Protein AF-A0A2X1X5U3-F1 (afdb_monomer_lite)

Organism: NCBI:txid54005

InterPro domains:
  IPR013783 Immunoglobulin-like fold [G3DSA:2.60.40.10] (31-92)
  IPR033764 SD-repeat containing protein, B domain [PF17210] (34-92)

Radius of gyration: 20.56 Å; chains: 1; bounding box: 40×26×59 Å

pLDDT: mean 87.26, std 13.29, range [46.22,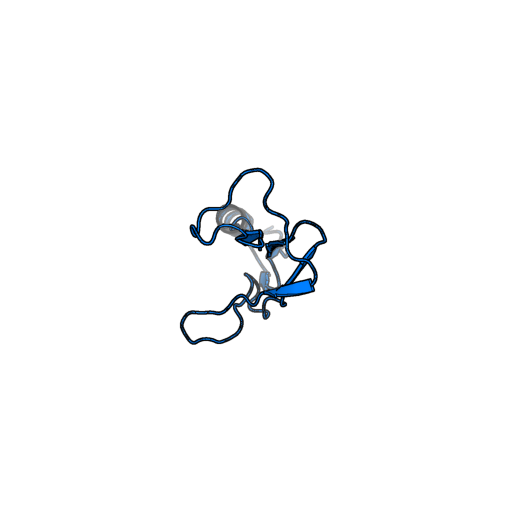 98.62]

Foldseek 3Di:
DFPWDWDDQQPDIDTRDGPVRVVVVVVPRDDFDKDKDFAFDPPVPPPDDDDPTATDWFDKDFPADPVRHADAGPNRHGDDIWTAHRRRITMD

Structure (mmCIF, N/CA/C/O backbone):
data_AF-A0A2X1X5U3-F1
#
_entry.id   AF-A0A2X1X5U3-F1
#
loop_
_atom_site.group_PDB
_atom_site.id
_atom_site.type_symbol
_atom_site.label_atom_id
_atom_site.label_alt_id
_atom_site.label_comp_id
_atom_site.label_asym_id
_atom_site.label_entity_id
_atom_site.label_seq_id
_atom_site.pdbx_PDB_ins_code
_atom_site.Cartn_x
_atom_site.Cartn_y
_atom_site.Cartn_z
_atom_site.occupancy
_atom_site.B_iso_or_equiv
_atom_site.auth_seq_id
_atom_site.auth_comp_id
_atom_site.auth_asym_id
_atom_site.auth_atom_id
_atom_site.pdbx_PDB_model_num
ATOM 1 N N . MET A 1 1 ? 17.181 8.223 -43.807 1.00 46.22 1 MET A N 1
ATOM 2 C CA . MET A 1 1 ? 17.964 8.117 -42.558 1.00 46.22 1 MET A CA 1
ATOM 3 C C . MET A 1 1 ? 17.044 7.569 -41.487 1.00 46.22 1 MET A C 1
ATOM 5 O O . MET A 1 1 ? 15.929 8.064 -41.374 1.00 46.22 1 MET A O 1
ATOM 9 N N . ILE A 1 2 ? 17.441 6.508 -40.787 1.00 50.00 2 ILE A N 1
ATOM 10 C CA . ILE A 1 2 ? 16.644 5.960 -39.686 1.00 50.00 2 ILE A CA 1
ATOM 11 C C . ILE A 1 2 ? 17.123 6.684 -38.430 1.00 50.00 2 ILE A C 1
ATOM 13 O O . ILE A 1 2 ? 18.253 6.467 -38.005 1.00 50.00 2 ILE A O 1
ATOM 17 N N . ASN A 1 3 ? 16.310 7.586 -37.880 1.00 51.81 3 ASN A N 1
ATOM 18 C CA . ASN A 1 3 ? 16.641 8.241 -36.617 1.00 51.81 3 ASN A CA 1
ATOM 19 C C . ASN A 1 3 ? 16.503 7.207 -35.495 1.00 51.81 3 ASN A C 1
ATOM 21 O O . ASN A 1 3 ? 15.396 6.892 -35.054 1.00 51.81 3 ASN A O 1
ATOM 25 N N . THR A 1 4 ? 17.629 6.646 -35.063 1.00 53.88 4 THR A N 1
ATOM 26 C CA . THR A 1 4 ? 17.701 5.822 -33.859 1.00 53.88 4 THR A CA 1
ATOM 27 C C . THR A 1 4 ? 17.534 6.725 -32.646 1.00 53.88 4 THR A C 1
ATOM 29 O O . THR A 1 4 ? 18.405 7.535 -32.343 1.00 53.88 4 THR A O 1
ATOM 32 N N . GLU A 1 5 ? 16.407 6.585 -31.955 1.00 67.88 5 GLU A N 1
ATOM 33 C CA . GLU A 1 5 ? 16.154 7.258 -30.679 1.00 67.88 5 GLU A CA 1
ATOM 34 C C . GLU A 1 5 ? 16.062 6.220 -29.559 1.00 67.88 5 GLU A C 1
ATOM 36 O O . GLU A 1 5 ? 15.828 5.029 -29.796 1.00 67.88 5 GLU A O 1
ATOM 41 N N . LYS A 1 6 ? 16.248 6.693 -28.329 1.00 73.19 6 LYS A N 1
ATOM 42 C CA . LYS A 1 6 ? 16.099 5.915 -27.102 1.00 73.19 6 LYS A CA 1
ATOM 43 C C . LYS A 1 6 ? 14.674 6.063 -26.570 1.00 73.19 6 LYS A C 1
ATOM 45 O O . LYS A 1 6 ? 14.151 7.172 -26.521 1.00 73.19 6 LYS A O 1
ATOM 50 N N . ILE A 1 7 ? 14.081 4.966 -26.103 1.00 76.38 7 ILE A N 1
ATOM 51 C CA . ILE A 1 7 ? 12.854 4.988 -25.294 1.00 76.38 7 ILE A CA 1
ATOM 52 C C . ILE A 1 7 ? 13.143 4.351 -23.938 1.00 76.38 7 ILE A C 1
ATOM 54 O O . ILE A 1 7 ? 13.830 3.332 -23.852 1.00 76.38 7 ILE A O 1
ATOM 58 N N . GLN A 1 8 ? 12.598 4.942 -22.876 1.00 75.00 8 GLN A N 1
ATOM 59 C CA . GLN A 1 8 ? 12.621 4.375 -21.534 1.00 75.00 8 GLN A CA 1
ATOM 60 C C . GLN A 1 8 ? 11.203 3.972 -21.120 1.00 75.00 8 GLN A C 1
ATOM 62 O O . GLN A 1 8 ? 10.275 4.769 -21.232 1.00 75.00 8 GLN A O 1
ATOM 67 N N . ILE A 1 9 ? 11.039 2.730 -20.659 1.00 75.00 9 ILE A N 1
ATOM 68 C CA . ILE A 1 9 ? 9.788 2.220 -20.085 1.00 75.00 9 ILE A CA 1
ATOM 69 C C . ILE A 1 9 ? 10.129 1.603 -18.743 1.00 75.00 9 ILE A C 1
ATOM 71 O O . ILE A 1 9 ? 10.841 0.596 -18.678 1.00 75.00 9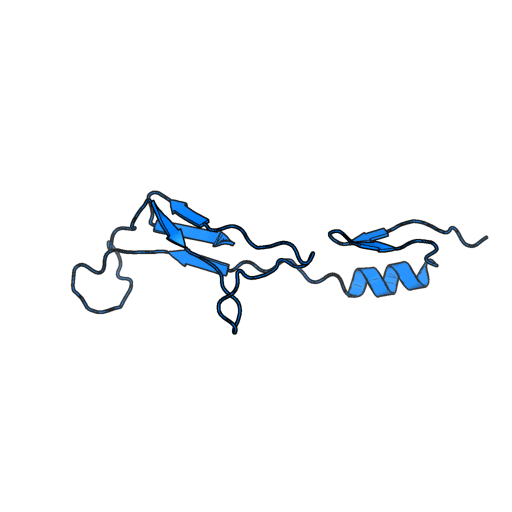 ILE A O 1
ATOM 75 N N . GLY A 1 10 ? 9.636 2.227 -17.677 1.00 73.94 10 GLY A N 1
ATOM 76 C CA . GLY A 1 10 ? 10.059 1.857 -16.340 1.00 73.94 10 GLY A CA 1
ATOM 77 C C . GLY A 1 10 ? 11.575 2.025 -16.168 1.00 73.94 10 GLY A C 1
ATOM 78 O O . GLY A 1 10 ? 12.154 3.015 -16.623 1.00 73.94 10 GLY A O 1
ATOM 79 N N . ASN A 1 11 ? 12.232 1.016 -15.593 1.00 72.56 11 ASN A N 1
ATOM 80 C CA . ASN A 1 11 ? 13.694 0.961 -15.452 1.00 72.56 11 ASN A CA 1
ATOM 81 C C . ASN A 1 11 ? 14.415 0.393 -16.692 1.00 72.56 11 ASN A C 1
ATOM 83 O O . ASN A 1 11 ? 15.641 0.285 -16.700 1.00 72.56 11 ASN A O 1
ATOM 87 N N . LYS A 1 12 ? 13.689 0.025 -17.759 1.00 75.06 12 LYS A N 1
ATOM 88 C CA . LYS A 1 12 ? 14.285 -0.534 -18.982 1.00 75.06 12 LYS A CA 1
ATOM 89 C C . LYS A 1 12 ? 14.515 0.546 -20.032 1.00 75.06 12 LYS A C 1
ATOM 91 O O . LYS A 1 12 ? 13.619 1.320 -20.365 1.00 75.06 12 LYS A O 1
ATOM 96 N N . THR A 1 13 ? 15.722 0.551 -20.590 1.00 82.06 13 THR A N 1
ATOM 97 C CA . THR A 1 13 ? 16.110 1.392 -21.726 1.00 82.06 13 THR A CA 1
ATOM 98 C C . THR A 1 13 ? 16.156 0.554 -23.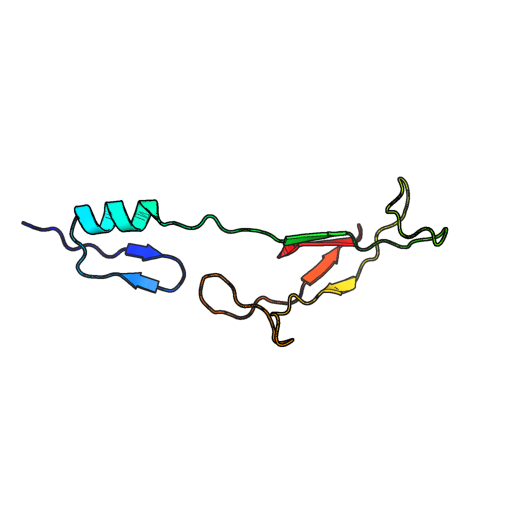000 1.00 82.06 13 THR A C 1
ATOM 100 O O . THR A 1 13 ? 16.823 -0.477 -23.037 1.00 82.06 13 THR A O 1
ATOM 103 N N . TYR A 1 14 ? 15.495 1.031 -24.051 1.00 80.56 14 TYR A N 1
ATOM 104 C CA . TYR A 1 14 ? 15.513 0.440 -25.384 1.00 80.56 14 TYR A CA 1
ATOM 105 C C . TYR A 1 14 ? 16.232 1.391 -26.341 1.00 80.56 14 TYR A C 1
ATOM 107 O O . TYR A 1 14 ? 15.833 2.547 -26.496 1.00 80.56 14 TYR A O 1
ATOM 115 N N . ASN A 1 15 ? 17.305 0.901 -26.962 1.00 83.38 15 ASN A N 1
ATOM 116 C CA . ASN A 1 15 ? 18.162 1.670 -27.863 1.00 83.38 15 ASN A CA 1
ATOM 117 C C . ASN A 1 15 ? 17.990 1.203 -29.312 1.00 83.38 15 ASN A C 1
ATOM 119 O O . ASN A 1 15 ? 17.525 0.093 -29.560 1.00 83.38 15 ASN A O 1
ATOM 123 N N . ASN A 1 16 ? 18.435 2.036 -30.256 1.00 81.12 16 ASN A N 1
ATOM 124 C CA . ASN A 1 16 ? 18.496 1.726 -31.688 1.00 81.12 16 ASN A CA 1
ATOM 125 C C . ASN A 1 16 ? 17.150 1.307 -32.312 1.00 81.12 16 ASN A C 1
ATOM 127 O O . ASN A 1 16 ? 17.113 0.483 -33.221 1.00 81.12 16 ASN A O 1
ATOM 131 N N . LEU A 1 17 ? 16.041 1.879 -31.834 1.00 78.62 17 LEU A N 1
ATOM 132 C CA . LEU A 1 17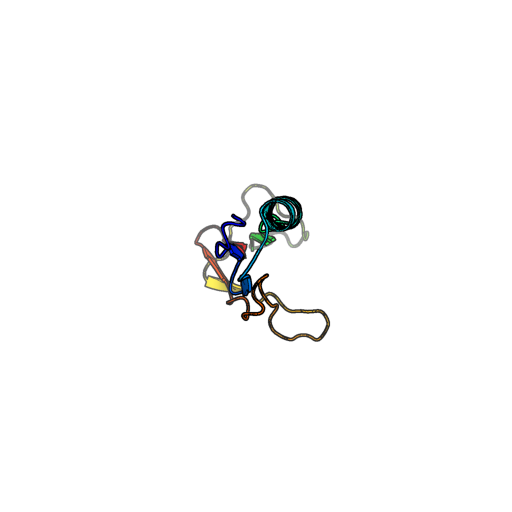 ? 14.701 1.546 -32.317 1.00 78.62 17 LEU A CA 1
ATOM 133 C C . LEU A 1 17 ? 14.381 2.249 -33.640 1.00 78.62 17 LEU A C 1
ATOM 135 O O . LEU A 1 17 ? 14.638 3.447 -33.792 1.00 78.62 17 LEU A O 1
ATOM 139 N N . THR A 1 18 ? 13.735 1.535 -34.566 1.00 81.94 18 THR A N 1
ATOM 140 C CA . THR A 1 18 ? 13.094 2.164 -35.729 1.00 81.94 18 THR A CA 1
ATOM 141 C C . THR A 1 18 ? 11.768 2.817 -35.322 1.00 81.94 18 THR A C 1
ATOM 143 O O . THR A 1 18 ? 11.186 2.476 -34.291 1.00 81.94 18 THR A O 1
ATOM 146 N N . ASN A 1 19 ? 11.227 3.729 -36.139 1.00 75.12 19 ASN A N 1
ATOM 147 C CA . ASN A 1 19 ? 9.932 4.366 -35.844 1.00 75.12 19 ASN A CA 1
ATOM 148 C C . ASN A 1 19 ? 8.780 3.358 -35.669 1.00 75.12 19 ASN A C 1
ATOM 150 O O . ASN A 1 19 ? 7.891 3.581 -34.848 1.00 75.12 19 ASN A O 1
ATOM 154 N N . TRP A 1 20 ? 8.815 2.230 -36.381 1.00 72.38 20 TRP A N 1
ATOM 155 C CA . TRP A 1 20 ? 7.813 1.172 -36.235 1.00 72.38 20 TRP A CA 1
ATOM 156 C C . TRP A 1 20 ? 7.962 0.381 -34.931 1.00 72.38 20 TRP A C 1
ATOM 158 O O . TRP A 1 20 ? 6.956 -0.042 -34.358 1.00 72.38 20 TRP A O 1
ATOM 168 N N . ASP A 1 21 ? 9.183 0.227 -34.417 1.00 76.69 21 ASP A N 1
ATOM 169 C CA . ASP A 1 21 ? 9.413 -0.425 -33.124 1.00 76.69 21 ASP A CA 1
ATOM 170 C C . ASP A 1 21 ? 8.899 0.439 -31.972 1.00 76.69 21 ASP A C 1
ATOM 172 O O . ASP A 1 21 ? 8.283 -0.081 -31.042 1.00 76.69 21 ASP A O 1
ATOM 176 N N . LYS A 1 22 ? 9.045 1.766 -32.076 1.00 71.81 22 LYS A N 1
ATOM 177 C CA . LYS A 1 22 ? 8.503 2.720 -31.094 1.00 71.81 22 LYS A CA 1
ATOM 178 C C . LYS A 1 22 ? 6.983 2.617 -30.972 1.00 71.81 22 LYS A C 1
ATOM 180 O O . LYS A 1 22 ? 6.478 2.544 -29.856 1.00 71.81 22 LYS A O 1
ATOM 185 N N . PHE A 1 23 ? 6.267 2.558 -32.100 1.00 73.12 23 PHE A N 1
ATOM 186 C CA . PHE A 1 23 ? 4.804 2.424 -32.124 1.00 73.12 23 PHE A CA 1
ATOM 187 C C . PHE A 1 23 ? 4.328 1.102 -31.506 1.00 73.12 23 PHE A C 1
ATOM 189 O O . PHE A 1 23 ? 3.399 1.071 -30.706 1.00 73.12 23 PHE A O 1
ATOM 196 N N . ARG A 1 24 ? 4.988 -0.016 -31.827 1.00 73.50 24 ARG A N 1
ATOM 197 C CA . ARG A 1 24 ? 4.630 -1.324 -31.251 1.00 73.50 24 ARG A CA 1
ATOM 198 C C . ARG A 1 24 ? 4.892 -1.389 -29.748 1.00 73.50 24 ARG A C 1
ATOM 200 O O . ARG A 1 24 ? 4.130 -2.022 -29.023 1.00 73.50 24 ARG A O 1
ATOM 207 N N . ILE A 1 25 ? 5.970 -0.755 -29.295 1.00 72.88 25 ILE A N 1
ATOM 208 C CA . ILE A 1 25 ? 6.343 -0.680 -27.885 1.00 72.88 25 ILE A CA 1
ATOM 209 C C . ILE A 1 25 ? 5.371 0.220 -27.107 1.00 72.88 25 ILE A C 1
ATOM 211 O O . ILE A 1 25 ? 4.922 -0.169 -26.030 1.00 72.88 25 ILE A O 1
ATOM 215 N N . SER A 1 26 ? 4.985 1.376 -27.655 1.00 68.19 26 SER A N 1
ATOM 216 C CA . SER A 1 26 ? 4.042 2.288 -26.995 1.00 68.19 26 SER A CA 1
ATOM 217 C C . SER A 1 26 ? 2.631 1.703 -26.869 1.00 68.19 26 SER A C 1
ATOM 219 O O . SER A 1 26 ? 1.955 1.957 -25.877 1.00 68.19 26 SER A O 1
ATOM 221 N N . LEU A 1 27 ? 2.210 0.841 -27.799 1.00 68.75 27 LEU A N 1
ATOM 222 C CA . LEU A 1 27 ? 0.940 0.107 -27.712 1.00 68.75 27 LEU A CA 1
ATOM 223 C C . LEU A 1 27 ? 0.905 -0.979 -26.620 1.00 68.75 27 LEU A C 1
ATOM 225 O O . LEU A 1 27 ? -0.166 -1.494 -26.310 1.00 68.75 27 LEU A O 1
ATOM 229 N N . ARG A 1 28 ? 2.056 -1.347 -26.041 1.00 67.12 28 ARG A N 1
ATOM 230 C CA . ARG A 1 28 ? 2.177 -2.356 -24.971 1.00 67.12 28 ARG A CA 1
ATOM 231 C C . ARG A 1 28 ? 2.439 -1.748 -23.594 1.00 67.12 28 ARG A C 1
ATOM 233 O O . ARG A 1 28 ? 2.763 -2.486 -22.665 1.00 67.12 28 ARG A O 1
ATOM 240 N N . LEU A 1 29 ? 2.331 -0.425 -23.452 1.00 67.75 29 LEU A N 1
ATOM 241 C CA . LEU A 1 29 ? 2.439 0.241 -22.156 1.00 67.75 29 LEU A CA 1
ATOM 242 C C . LEU A 1 29 ? 1.323 -0.265 -21.237 1.00 67.75 29 LEU A C 1
ATOM 244 O O . LEU A 1 29 ? 0.160 0.116 -21.366 1.00 67.75 29 LEU A O 1
ATOM 248 N N . LEU A 1 30 ? 1.692 -1.149 -20.311 1.00 65.69 30 LEU A N 1
ATOM 249 C CA . LEU A 1 30 ? 0.818 -1.569 -19.229 1.00 65.69 30 LEU A CA 1
ATOM 250 C C . LEU A 1 30 ? 0.538 -0.340 -18.364 1.00 65.69 30 LEU A C 1
ATOM 252 O O . LEU A 1 30 ? 1.464 0.320 -17.890 1.00 65.69 30 LEU A O 1
ATOM 256 N N . LYS A 1 31 ? -0.743 -0.005 -18.187 1.00 69.62 31 LYS A N 1
ATOM 257 C CA . LYS A 1 31 ? -1.130 1.014 -17.212 1.00 69.62 31 LYS A CA 1
ATOM 258 C C . LYS A 1 31 ? -0.709 0.529 -15.821 1.00 69.62 31 LYS A C 1
ATOM 260 O O . LYS A 1 31 ? -0.975 -0.634 -15.502 1.00 69.62 31 LYS A O 1
ATOM 265 N N . PRO A 1 32 ? -0.085 1.388 -14.995 1.00 73.00 32 PRO A N 1
ATOM 266 C CA . PRO A 1 32 ? 0.150 1.043 -13.604 1.00 73.00 32 PRO A CA 1
ATOM 267 C C . PRO A 1 32 ? -1.194 0.706 -12.955 1.00 73.00 32 PRO A C 1
ATOM 269 O O . PRO A 1 32 ? -2.187 1.409 -13.152 1.00 73.00 32 PRO A O 1
ATOM 272 N N . SER A 1 33 ? -1.222 -0.419 -12.251 1.00 84.00 33 SER A N 1
ATOM 273 C CA . SER A 1 33 ? -2.363 -0.846 -11.446 1.00 84.00 33 SER A CA 1
ATOM 274 C C . SER A 1 33 ? -2.087 -0.476 -9.999 1.00 84.00 33 SER A C 1
ATOM 276 O O . SER A 1 33 ? -0.927 -0.427 -9.601 1.00 84.00 33 SER A O 1
ATOM 278 N N . SER A 1 34 ? -3.142 -0.225 -9.235 1.00 89.88 34 SER A N 1
ATOM 279 C CA . SER A 1 34 ? -3.036 0.001 -7.798 1.00 89.88 34 SER A CA 1
ATOM 280 C C . SER A 1 34 ? -3.886 -1.000 -7.043 1.00 89.88 34 SER A C 1
ATOM 282 O O . SER A 1 34 ? -4.969 -1.355 -7.513 1.00 89.88 34 SER A O 1
ATOM 284 N N . ILE A 1 35 ? -3.422 -1.387 -5.864 1.00 93.69 35 ILE A N 1
ATOM 285 C CA . ILE A 1 35 ? -4.170 -2.210 -4.915 1.00 93.69 35 ILE A CA 1
ATOM 286 C C . ILE A 1 35 ? -4.139 -1.521 -3.558 1.00 93.69 35 ILE A C 1
ATOM 288 O O . ILE A 1 35 ? -3.123 -0.975 -3.148 1.00 93.69 35 ILE A O 1
ATOM 292 N N . GLY A 1 36 ? -5.260 -1.498 -2.867 1.00 96.44 36 GLY A N 1
ATOM 293 C CA . GLY A 1 36 ? -5.388 -0.804 -1.598 1.00 96.44 36 GLY A CA 1
ATOM 294 C C . GLY A 1 36 ? -6.824 -0.864 -1.135 1.00 96.44 36 GLY A C 1
ATOM 295 O O . GLY A 1 36 ? -7.701 -1.203 -1.930 1.00 96.44 36 GLY A O 1
ATOM 296 N N . ASP A 1 37 ? -7.032 -0.550 0.134 1.00 96.81 37 ASP A N 1
ATOM 297 C CA . ASP A 1 37 ? -8.354 -0.419 0.730 1.00 96.81 37 ASP A CA 1
ATOM 298 C C . ASP A 1 37 ? -8.219 0.193 2.135 1.00 96.81 37 ASP A C 1
ATOM 300 O O . ASP A 1 37 ? -7.285 0.959 2.399 1.00 96.81 37 ASP A O 1
ATOM 304 N N . ARG A 1 38 ? -9.130 -0.168 3.039 1.00 97.62 38 ARG A N 1
ATOM 305 C CA . ARG A 1 38 ? -9.192 0.262 4.426 1.00 97.62 38 ARG A CA 1
ATOM 306 C C . ARG A 1 38 ? -8.987 -0.898 5.401 1.00 97.62 38 ARG A C 1
ATOM 308 O O . ARG A 1 38 ? -9.476 -2.001 5.191 1.00 97.62 38 ARG A O 1
ATOM 315 N N . VAL A 1 39 ? -8.307 -0.622 6.508 1.00 98.06 39 VAL A N 1
ATOM 316 C CA . VAL A 1 39 ? -8.346 -1.431 7.731 1.00 98.06 39 VAL A CA 1
ATOM 317 C C . VAL A 1 39 ? -9.294 -0.746 8.709 1.00 98.06 39 VAL A C 1
ATOM 319 O O . VAL A 1 39 ? -9.130 0.444 8.984 1.00 98.06 39 VAL A O 1
ATOM 322 N N . TRP A 1 40 ? -10.278 -1.474 9.233 1.00 98.06 40 TRP A N 1
ATOM 323 C CA . TRP A 1 40 ? 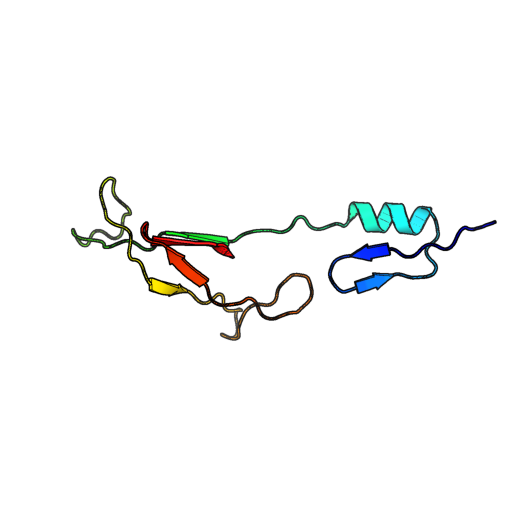-11.283 -0.938 10.152 1.00 98.06 40 TRP A CA 1
ATOM 324 C C . TRP A 1 40 ? -11.398 -1.773 11.427 1.00 98.06 40 TRP A C 1
ATOM 326 O O . TRP A 1 40 ? -10.980 -2.930 11.470 1.00 98.06 40 TRP A O 1
ATOM 336 N N . LEU A 1 41 ? -11.920 -1.143 12.478 1.00 97.81 41 LEU A N 1
ATOM 337 C CA . LEU A 1 41 ? -12.301 -1.814 13.711 1.00 97.81 41 LEU A CA 1
ATOM 338 C C . LEU A 1 41 ? -13.735 -2.326 13.560 1.00 97.81 41 LEU A C 1
ATOM 340 O O . LEU A 1 41 ? -14.664 -1.524 13.557 1.00 97.81 41 LEU A O 1
ATOM 344 N N . ASP A 1 42 ? -13.866 -3.644 13.443 1.00 97.69 42 ASP A N 1
ATOM 345 C CA . ASP A 1 42 ? -15.137 -4.372 13.461 1.00 97.69 42 ASP A CA 1
ATOM 346 C C . ASP A 1 42 ? -15.653 -4.437 14.912 1.00 97.69 42 ASP A C 1
ATOM 348 O O . ASP A 1 42 ? -15.234 -5.290 15.702 1.00 97.69 42 ASP A O 1
ATOM 352 N N . GLU A 1 43 ? -16.453 -3.443 15.312 1.00 96.81 43 GLU A N 1
ATOM 353 C CA . GLU A 1 43 ? -16.911 -3.286 16.705 1.00 96.81 43 GLU A CA 1
ATOM 354 C C . GLU A 1 43 ? -18.069 -4.237 17.053 1.00 96.81 43 GLU A C 1
ATOM 356 O O . GLU A 1 43 ? -18.262 -4.550 18.233 1.00 96.81 43 GLU A O 1
ATOM 361 N N . ASP A 1 44 ? -18.827 -4.704 16.057 1.00 97.12 44 ASP A N 1
ATOM 362 C CA . ASP A 1 44 ? -19.975 -5.598 16.246 1.00 97.12 44 ASP A CA 1
ATOM 363 C C . ASP A 1 44 ? -19.693 -7.071 15.870 1.00 97.12 44 ASP A C 1
ATOM 365 O O . ASP A 1 44 ? -20.530 -7.943 16.123 1.00 97.12 44 ASP A O 1
ATOM 369 N N . ALA A 1 45 ? -18.478 -7.353 15.387 1.00 97.44 45 ALA A N 1
ATOM 370 C CA . ALA A 1 45 ? -17.930 -8.665 15.051 1.00 97.44 45 ALA A CA 1
ATOM 371 C C . ALA A 1 45 ? -18.663 -9.382 13.905 1.00 97.44 45 ALA A C 1
ATOM 373 O O . ALA A 1 45 ? -18.786 -10.615 13.914 1.00 97.44 45 ALA A O 1
ATOM 374 N N . ASN A 1 46 ? -19.167 -8.629 12.926 1.00 97.81 46 ASN A N 1
ATOM 375 C CA . ASN A 1 46 ? -19.956 -9.173 11.823 1.00 97.81 46 ASN A CA 1
ATOM 376 C C . ASN A 1 46 ? -19.141 -9.419 10.529 1.00 97.81 46 ASN A C 1
ATOM 378 O O . ASN A 1 46 ? -19.630 -10.093 9.615 1.00 97.81 46 ASN A O 1
ATOM 382 N N . GLY A 1 47 ? -17.892 -8.937 10.457 1.00 96.88 47 GLY A N 1
ATOM 383 C CA . GLY A 1 47 ? -17.001 -9.075 9.299 1.00 96.88 47 GLY A CA 1
ATOM 384 C C . GLY A 1 47 ? -17.393 -8.249 8.065 1.00 96.88 47 GLY A C 1
ATOM 385 O O . GLY A 1 47 ? -16.849 -8.472 6.980 1.00 96.88 47 GLY A O 1
ATOM 386 N N . ILE A 1 48 ? -18.337 -7.325 8.202 1.00 97.44 48 ILE A N 1
ATOM 387 C CA . ILE A 1 48 ? -18.796 -6.375 7.191 1.00 97.44 48 ILE A CA 1
ATOM 388 C C . ILE A 1 48 ? -18.211 -5.010 7.551 1.00 97.44 48 ILE A C 1
ATOM 390 O O . ILE A 1 48 ? -18.054 -4.670 8.713 1.00 97.44 48 ILE A O 1
ATOM 394 N N . GLN A 1 49 ? -17.841 -4.230 6.537 1.00 96.88 49 GLN A N 1
ATOM 395 C CA . GLN A 1 49 ? -17.414 -2.854 6.755 1.00 96.88 49 GLN A CA 1
ATOM 396 C C . GLN A 1 49 ? -18.638 -1.933 6.764 1.00 96.88 49 GLN A C 1
ATOM 398 O O . GLN A 1 49 ? -19.098 -1.482 5.708 1.00 96.88 49 GLN A O 1
ATOM 403 N N . ASP A 1 50 ? -19.154 -1.652 7.952 1.00 97.62 50 ASP A N 1
ATOM 404 C CA . ASP A 1 50 ? -20.359 -0.863 8.154 1.00 97.62 50 ASP A CA 1
ATOM 405 C C . ASP A 1 50 ? -20.103 0.650 8.184 1.00 97.62 50 ASP A C 1
ATOM 407 O O . ASP A 1 50 ? -19.007 1.172 8.435 1.00 97.62 50 ASP A O 1
ATOM 411 N N . ALA A 1 51 ? -21.166 1.404 7.898 1.00 94.62 51 ALA A N 1
ATOM 412 C CA . ALA A 1 51 ? -21.125 2.856 7.964 1.00 94.62 51 ALA A CA 1
ATOM 413 C C . ALA A 1 51 ? -20.935 3.318 9.418 1.00 94.62 51 ALA A C 1
ATOM 415 O O . ALA A 1 51 ? -21.774 3.068 10.278 1.00 94.62 51 ALA A O 1
ATOM 416 N N . GLY A 1 52 ? -19.857 4.062 9.672 1.00 93.12 52 GLY A N 1
ATOM 417 C CA . GLY A 1 52 ? -19.519 4.584 11.001 1.00 93.12 52 GLY A CA 1
ATOM 418 C C . GLY A 1 52 ? -18.389 3.830 11.699 1.00 93.12 52 GLY A C 1
ATOM 419 O O . GLY A 1 52 ? -17.807 4.375 12.637 1.00 93.12 52 GLY A O 1
ATOM 420 N N . GLU A 1 53 ? -18.006 2.651 11.203 1.00 97.44 53 GLU A N 1
ATOM 421 C CA . GLU A 1 53 ? -16.852 1.930 11.730 1.00 97.44 53 GLU A CA 1
ATOM 422 C C . GLU A 1 53 ? -15.556 2.683 11.448 1.00 97.44 53 GLU A C 1
ATOM 424 O O . GLU A 1 53 ? -15.298 3.163 10.330 1.00 97.44 53 GLU A O 1
ATOM 429 N N . LYS A 1 54 ? -14.742 2.798 12.498 1.00 97.19 54 LYS A N 1
ATOM 430 C CA . LYS A 1 54 ? -13.516 3.591 12.491 1.00 97.19 54 LYS A CA 1
ATOM 431 C C . LYS A 1 54 ? -12.414 2.861 11.743 1.00 97.19 54 LYS A C 1
ATOM 433 O O . LYS A 1 54 ? -12.251 1.651 11.871 1.00 97.19 54 LYS A O 1
ATOM 438 N N . GLY A 1 55 ? -11.618 3.626 11.006 1.00 97.69 55 GLY A N 1
ATOM 439 C CA . GLY A 1 55 ? -10.351 3.137 10.484 1.00 97.69 55 GLY A CA 1
ATOM 440 C C . GLY A 1 55 ? -9.326 2.908 11.593 1.00 97.69 55 GLY A C 1
ATOM 441 O O . GLY A 1 55 ? -9.410 3.521 12.660 1.00 97.69 55 GLY A O 1
ATOM 442 N N . VAL A 1 56 ? -8.345 2.048 11.326 1.00 98.31 56 VAL A N 1
ATOM 443 C CA . VAL A 1 56 ? -7.223 1.792 12.239 1.00 98.31 56 VAL A CA 1
ATOM 444 C C . VAL A 1 56 ? -5.940 2.360 11.644 1.00 98.31 56 VAL A C 1
ATOM 446 O O . VAL A 1 56 ? -5.453 1.868 10.628 1.00 98.31 56 VAL A O 1
ATOM 449 N N . GLU A 1 57 ? -5.386 3.385 12.286 1.00 98.56 57 GLU A N 1
ATOM 450 C CA . GLU A 1 57 ? -4.120 4.020 11.902 1.00 98.56 57 GLU A CA 1
ATOM 451 C C . GLU A 1 57 ? -2.904 3.183 12.318 1.00 98.56 57 GLU A C 1
ATOM 453 O O . GLU A 1 57 ? -2.923 2.495 13.341 1.00 98.56 57 GLU A O 1
ATOM 458 N N . GLY A 1 58 ? -1.813 3.277 11.553 1.00 98.31 58 GLY A N 1
ATOM 459 C CA . GLY A 1 58 ? -0.517 2.731 11.962 1.00 98.31 58 GLY A CA 1
ATOM 460 C C . GLY A 1 58 ? -0.347 1.230 11.718 1.00 98.31 58 GLY A C 1
ATOM 461 O O . GLY A 1 58 ? 0.638 0.644 12.167 1.00 98.31 58 GLY A O 1
ATOM 462 N N . VAL A 1 59 ? -1.273 0.594 10.998 1.00 98.38 59 VAL A N 1
ATOM 463 C CA . VAL A 1 59 ? -1.184 -0.822 10.634 1.00 98.38 59 VAL A CA 1
ATOM 464 C C . VAL A 1 59 ? -0.246 -0.980 9.445 1.00 98.38 59 VAL A C 1
ATOM 466 O O . VAL A 1 59 ? -0.470 -0.403 8.382 1.00 98.38 59 VAL A O 1
ATOM 469 N N . THR A 1 60 ? 0.793 -1.800 9.610 1.00 98.38 60 THR A N 1
ATOM 470 C CA . THR A 1 60 ? 1.697 -2.165 8.515 1.00 98.38 60 THR A CA 1
ATOM 471 C C . THR A 1 60 ? 1.055 -3.223 7.623 1.00 98.38 60 THR A C 1
ATOM 473 O O . THR A 1 60 ? 0.837 -4.357 8.051 1.00 98.38 60 THR A O 1
ATOM 476 N N . VAL A 1 61 ? 0.825 -2.878 6.359 1.00 98.31 61 VAL A N 1
ATOM 477 C CA . VAL A 1 61 ? 0.322 -3.783 5.322 1.00 98.31 61 VAL A CA 1
ATOM 478 C C . VAL A 1 61 ? 1.465 -4.173 4.387 1.00 98.31 61 VAL A C 1
ATOM 480 O O . VAL A 1 61 ? 2.206 -3.320 3.896 1.00 98.31 61 VAL A 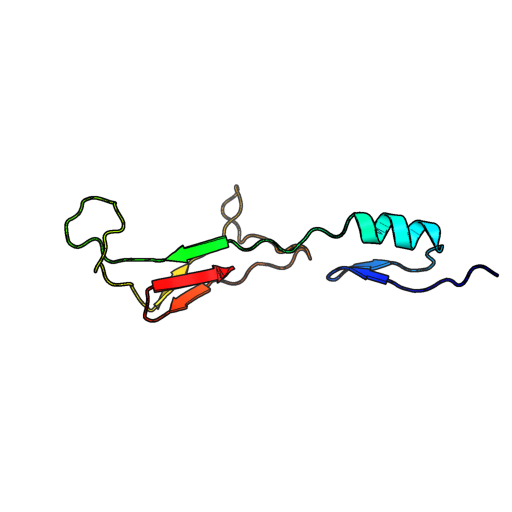O 1
ATOM 483 N N . LYS A 1 62 ? 1.598 -5.478 4.125 1.00 97.69 62 LYS A N 1
ATOM 484 C CA . LYS A 1 62 ? 2.629 -6.059 3.254 1.00 97.69 62 LYS A CA 1
ATOM 485 C C . LYS A 1 62 ? 1.981 -6.701 2.035 1.00 97.69 62 LYS A C 1
ATOM 487 O O . LYS A 1 62 ? 1.124 -7.569 2.188 1.00 97.69 62 LYS A O 1
ATOM 492 N N . LEU A 1 63 ? 2.419 -6.320 0.836 1.00 96.81 63 LEU A N 1
ATOM 493 C CA . LEU A 1 63 ? 2.015 -6.991 -0.397 1.00 96.81 63 LEU A CA 1
ATOM 494 C C . LEU A 1 63 ? 3.017 -8.103 -0.722 1.00 96.81 63 LEU A C 1
ATOM 496 O O . LEU A 1 63 ? 4.183 -7.829 -1.012 1.00 96.81 63 LEU A O 1
ATOM 500 N N . LEU A 1 64 ? 2.559 -9.352 -0.666 1.00 97.19 64 LEU A N 1
ATOM 501 C CA . LEU A 1 64 ? 3.383 -10.539 -0.892 1.00 97.19 64 LEU A CA 1
ATOM 502 C C . LEU A 1 64 ? 2.991 -11.247 -2.194 1.00 97.19 64 LEU A C 1
ATOM 504 O O . LEU A 1 64 ? 1.849 -11.164 -2.645 1.00 97.19 64 LEU A O 1
ATOM 508 N N . ASP A 1 65 ? 3.946 -11.948 -2.797 1.00 96.00 65 ASP A N 1
ATOM 509 C CA . ASP A 1 65 ? 3.697 -12.876 -3.892 1.00 96.00 65 ASP A CA 1
ATOM 510 C C . ASP A 1 65 ? 3.183 -14.235 -3.384 1.00 96.00 65 ASP A C 1
ATOM 512 O O . ASP A 1 65 ? 3.041 -14.482 -2.184 1.00 96.00 65 ASP A O 1
ATOM 516 N N . LYS A 1 66 ? 2.897 -15.143 -4.322 1.00 96.94 66 LYS A N 1
ATOM 517 C CA . LYS A 1 66 ? 2.373 -16.485 -4.024 1.00 96.94 66 LYS A CA 1
ATOM 518 C C . LYS A 1 66 ? 3.305 -17.350 -3.164 1.00 96.94 66 LYS A C 1
ATOM 520 O O . LYS A 1 66 ? 2.847 -18.340 -2.606 1.00 96.94 66 LYS A O 1
ATOM 525 N N . ASP A 1 67 ? 4.592 -17.012 -3.110 1.00 97.69 67 ASP A N 1
ATOM 526 C CA . ASP A 1 67 ? 5.613 -17.743 -2.360 1.00 97.69 67 ASP A CA 1
ATOM 527 C C . ASP A 1 67 ? 5.893 -17.070 -1.001 1.00 97.69 67 ASP A C 1
ATOM 529 O O . ASP A 1 67 ? 6.772 -17.506 -0.259 1.00 97.69 67 ASP A O 1
ATOM 533 N N . GLY A 1 68 ? 5.146 -16.011 -0.658 1.00 97.00 68 GLY A N 1
ATOM 534 C CA . GLY A 1 68 ? 5.272 -15.267 0.596 1.00 97.00 68 GLY A CA 1
ATOM 535 C C . GLY A 1 68 ? 6.416 -14.249 0.615 1.00 97.00 68 GLY A C 1
ATOM 536 O O . GLY A 1 68 ? 6.718 -13.698 1.673 1.00 97.00 68 GLY A O 1
ATOM 537 N N . SER A 1 69 ? 7.059 -13.983 -0.525 1.00 96.94 69 SER A N 1
ATOM 538 C CA . SER A 1 69 ? 8.098 -12.950 -0.645 1.00 96.94 69 SER A CA 1
ATOM 539 C C . SER A 1 69 ? 7.480 -11.585 -0.968 1.00 96.94 69 SER A C 1
ATOM 541 O O . SER A 1 69 ? 6.377 -11.543 -1.508 1.00 96.94 69 SER A O 1
ATOM 543 N N . PRO A 1 70 ? 8.146 -10.447 -0.682 1.00 96.62 70 PRO A N 1
ATOM 544 C CA . PRO A 1 70 ? 7.619 -9.141 -1.069 1.00 96.62 70 PRO A CA 1
ATOM 545 C C . PRO A 1 70 ? 7.377 -9.061 -2.578 1.00 96.62 70 PRO A C 1
ATOM 547 O O . PRO A 1 70 ? 8.241 -9.436 -3.379 1.00 96.62 70 PRO A O 1
ATOM 550 N N . ALA A 1 71 ? 6.201 -8.560 -2.957 1.00 95.38 71 ALA A N 1
ATOM 551 C CA . ALA A 1 71 ? 5.823 -8.398 -4.351 1.00 95.38 71 ALA A CA 1
ATOM 552 C C . ALA A 1 71 ? 6.800 -7.470 -5.084 1.00 95.38 71 ALA A C 1
ATOM 554 O O . ALA A 1 71 ? 7.473 -6.629 -4.483 1.00 95.38 71 ALA A O 1
ATOM 555 N N . LYS A 1 72 ? 6.869 -7.612 -6.410 1.00 92.44 72 LYS A N 1
ATOM 556 C CA . LYS A 1 72 ? 7.701 -6.764 -7.267 1.00 92.44 72 LYS A CA 1
ATOM 557 C C . LYS A 1 72 ? 6.849 -5.835 -8.115 1.00 92.44 72 LYS A C 1
ATOM 559 O O . LYS A 1 72 ? 5.828 -6.252 -8.659 1.00 92.44 72 LYS A O 1
ATOM 564 N N . ASP A 1 73 ? 7.295 -4.591 -8.244 1.00 88.50 73 ASP A N 1
ATOM 565 C CA . ASP A 1 73 ? 6.708 -3.619 -9.155 1.00 88.50 73 ASP A CA 1
ATOM 566 C C . ASP A 1 73 ? 6.965 -4.013 -10.624 1.00 88.50 73 ASP A C 1
ATOM 568 O O . ASP A 1 73 ? 7.681 -4.968 -10.945 1.00 88.50 73 ASP A O 1
ATOM 572 N N . PHE A 1 74 ? 6.412 -3.231 -11.550 1.00 83.00 74 PHE A N 1
ATOM 573 C CA . PHE A 1 74 ? 6.612 -3.436 -12.987 1.00 83.00 74 PHE A CA 1
ATOM 574 C C . PHE A 1 74 ? 8.096 -3.404 -13.420 1.00 83.00 74 PHE A C 1
ATOM 576 O O . PHE A 1 74 ? 8.471 -3.967 -14.452 1.00 83.00 74 PHE A O 1
ATOM 583 N N . ASN A 1 75 ? 8.955 -2.761 -12.630 1.00 84.00 75 ASN A N 1
ATOM 584 C CA . ASN A 1 75 ? 10.388 -2.644 -12.872 1.00 84.00 75 ASN A CA 1
ATOM 585 C C . ASN A 1 75 ? 11.203 -3.784 -12.246 1.00 84.00 75 ASN A C 1
ATOM 587 O O . ASN A 1 75 ? 12.407 -3.861 -12.490 1.00 84.00 75 ASN A O 1
ATOM 591 N N . GLY A 1 76 ? 10.567 -4.668 -11.474 1.00 88.06 76 GLY A N 1
ATOM 592 C CA . GLY A 1 76 ? 11.219 -5.739 -10.729 1.00 88.06 76 GLY A CA 1
ATOM 593 C C . GLY A 1 76 ? 11.764 -5.323 -9.358 1.00 88.06 76 GLY A C 1
ATOM 594 O O . GLY A 1 76 ? 12.430 -6.141 -8.721 1.00 88.06 76 GLY A O 1
ATOM 595 N N . ASN A 1 77 ? 11.502 -4.096 -8.896 1.00 91.06 77 ASN A N 1
ATOM 596 C CA . ASN A 1 77 ? 11.881 -3.637 -7.559 1.00 91.06 77 ASN A CA 1
ATOM 597 C C . ASN A 1 77 ? 10.885 -4.157 -6.523 1.00 91.06 77 ASN A C 1
ATOM 599 O O . ASN A 1 77 ? 9.710 -4.327 -6.836 1.00 91.06 77 ASN A O 1
ATOM 603 N N . LEU A 1 78 ? 11.325 -4.364 -5.281 1.00 95.31 78 LEU A N 1
ATOM 604 C CA . LEU A 1 78 ? 10.416 -4.751 -4.202 1.00 95.31 78 LEU A CA 1
ATOM 605 C C . LEU A 1 78 ? 9.429 -3.618 -3.895 1.00 95.31 78 LEU A C 1
ATOM 607 O O . LEU A 1 78 ? 9.833 -2.467 -3.695 1.00 95.31 78 LEU A O 1
ATOM 611 N N . VAL A 1 79 ? 8.149 -3.970 -3.830 1.00 95.00 79 VAL A N 1
ATOM 612 C CA . VAL A 1 79 ? 7.081 -3.094 -3.351 1.00 95.00 79 VAL A CA 1
ATOM 613 C C . VAL A 1 79 ? 7.300 -2.844 -1.861 1.00 95.00 79 VAL A C 1
ATOM 615 O O . VAL A 1 79 ? 7.542 -3.776 -1.096 1.00 95.00 79 VAL A O 1
ATOM 618 N N . GLN A 1 80 ? 7.258 -1.574 -1.465 1.00 96.12 80 GLN A N 1
ATOM 619 C CA . GLN A 1 80 ? 7.438 -1.171 -0.073 1.00 96.12 80 GLN A CA 1
ATOM 620 C C . GLN A 1 80 ? 6.151 -1.380 0.717 1.00 96.12 80 GLN A C 1
ATOM 622 O O . GLN A 1 80 ? 5.060 -1.134 0.198 1.00 96.12 80 GLN A O 1
ATOM 627 N N . ASP A 1 81 ? 6.302 -1.768 1.979 1.00 97.62 81 ASP A N 1
ATOM 628 C CA . ASP A 1 81 ? 5.204 -1.829 2.939 1.00 97.62 81 ASP A CA 1
ATOM 629 C C . ASP A 1 81 ? 4.460 -0.489 3.008 1.00 97.62 81 ASP A C 1
ATOM 631 O O . ASP A 1 81 ? 5.063 0.581 2.881 1.00 97.62 81 ASP A O 1
ATOM 635 N N . GLN A 1 82 ? 3.153 -0.554 3.240 1.00 98.12 82 GLN A N 1
ATOM 636 C CA . GLN A 1 82 ? 2.327 0.624 3.490 1.00 98.12 82 GLN A CA 1
ATOM 637 C C . GLN A 1 82 ? 1.920 0.670 4.954 1.00 98.12 82 GLN A C 1
ATOM 639 O O . GLN A 1 82 ? 1.801 -0.364 5.609 1.00 98.12 82 GLN A O 1
ATOM 644 N N . VAL A 1 83 ? 1.693 1.878 5.456 1.00 98.44 83 VAL A N 1
ATOM 645 C CA . VAL A 1 83 ? 1.145 2.109 6.791 1.00 98.44 83 VAL A CA 1
ATOM 646 C C . VAL A 1 83 ? -0.188 2.812 6.617 1.00 98.44 83 VAL A C 1
ATOM 648 O O . VAL A 1 83 ? -0.272 3.779 5.860 1.00 98.44 83 VAL A O 1
ATOM 651 N N . THR A 1 84 ? -1.224 2.301 7.275 1.00 98.62 84 THR A N 1
ATOM 652 C CA . THR A 1 84 ? -2.561 2.887 7.185 1.00 98.62 84 THR A CA 1
ATOM 653 C C . THR A 1 84 ? -2.600 4.300 7.759 1.00 98.62 84 THR A C 1
ATOM 655 O O . THR A 1 84 ? -1.989 4.581 8.794 1.00 98.62 84 THR A O 1
ATOM 658 N N . ASP A 1 85 ? -3.330 5.187 7.083 1.00 98.44 85 ASP A N 1
ATOM 659 C CA . ASP A 1 85 ? -3.565 6.557 7.542 1.00 98.44 85 ASP A CA 1
ATOM 660 C C . ASP A 1 85 ? -4.581 6.626 8.702 1.00 98.44 85 ASP A C 1
ATOM 662 O O . ASP A 1 85 ? -5.113 5.611 9.152 1.00 98.44 85 ASP A O 1
ATOM 666 N N . ALA A 1 86 ? -4.889 7.839 9.174 1.00 97.81 86 ALA A N 1
ATOM 667 C CA . ALA A 1 86 ? -5.858 8.086 10.248 1.00 97.81 86 ALA A CA 1
ATOM 668 C C . ALA A 1 86 ? -7.277 7.541 9.969 1.00 97.81 86 ALA A C 1
ATOM 670 O O . ALA A 1 86 ? -8.057 7.329 10.895 1.00 97.81 86 ALA A O 1
ATOM 671 N N . ASN A 1 87 ? -7.625 7.313 8.700 1.00 97.31 87 ASN A N 1
ATOM 672 C CA . ASN A 1 87 ? -8.893 6.720 8.281 1.00 97.31 87 ASN A CA 1
ATOM 673 C C . ASN A 1 87 ? -8.759 5.218 7.983 1.00 97.31 87 ASN A C 1
ATOM 675 O O . ASN A 1 87 ? -9.712 4.612 7.494 1.00 97.31 87 ASN A O 1
ATOM 679 N N . GLY A 1 88 ? -7.608 4.611 8.276 1.00 98.38 88 GLY A N 1
ATOM 680 C CA . GLY A 1 88 ? -7.318 3.207 8.020 1.00 98.38 88 GLY A CA 1
ATOM 681 C C . GLY A 1 88 ? -6.947 2.895 6.572 1.00 98.38 88 GLY A C 1
ATOM 682 O O . GLY A 1 88 ? -6.797 1.722 6.239 1.00 98.38 88 GLY A O 1
ATOM 683 N N . ASN A 1 89 ? -6.815 3.891 5.694 1.00 98.44 89 ASN A N 1
ATOM 684 C CA . ASN A 1 89 ? -6.599 3.641 4.272 1.00 98.44 89 ASN A CA 1
ATOM 685 C C . ASN A 1 89 ? -5.128 3.359 3.966 1.00 98.44 89 ASN A C 1
ATOM 687 O O . ASN A 1 89 ? -4.232 3.973 4.544 1.00 98.44 89 ASN A O 1
ATOM 691 N N . TYR A 1 90 ? -4.883 2.489 2.991 1.00 98.38 90 TYR A N 1
ATOM 692 C CA . TYR A 1 90 ? -3.557 2.210 2.442 1.00 98.38 90 TYR A CA 1
ATOM 693 C C . TYR A 1 90 ? -3.634 1.984 0.929 1.00 98.38 90 TYR A C 1
ATOM 695 O O . TYR A 1 90 ? -4.686 1.640 0.385 1.00 98.38 90 TYR A O 1
ATOM 703 N N . LYS A 1 91 ? -2.510 2.167 0.226 1.00 97.12 91 LYS A N 1
ATOM 704 C CA . LYS A 1 91 ? -2.440 1.963 -1.224 1.00 97.12 91 LYS A CA 1
ATOM 705 C C . LYS A 1 91 ? -1.030 1.625 -1.698 1.00 97.12 91 LYS A C 1
ATOM 707 O O . LYS A 1 91 ? -0.085 2.323 -1.349 1.00 97.12 91 LYS A O 1
ATOM 712 N N . PHE A 1 92 ? -0.932 0.606 -2.542 1.00 94.44 92 PHE A N 1
ATOM 713 C CA . PHE A 1 92 ? 0.233 0.238 -3.343 1.00 94.44 92 PHE A CA 1
ATOM 714 C C . PHE A 1 92 ? 0.036 0.668 -4.803 1.00 94.44 92 PHE A C 1
ATOM 716 O O . PHE A 1 92 ? -1.110 0.567 -5.317 1.00 94.44 92 PHE A O 1
#

Secondary structure (DSSP, 8-state):
----EEEEETTEEEEEE-HHHHHHHHTT-PPPP--EEE-B--SSSSSS--TTPPB-TT-EE--B-TTSSBPB-TTSPBPPPEE--TTSEEE-

Sequence (92 aa):
MINTEKIQIGNKTYNNLTNWDKFRISLRLLKPSSIGDRVWLDEDANGIQDAGEKGVEGVTVKLLDKDGSPAKDFNGNLVQDQVTDANGNYKF

=== Feature glossary ===
The record interleaves many kinds of information about one protein. Here is each kind framed as the question it answers.

Q: What known structures does this most resemble?
A: Structural nearest neighbors (via Foldseek easy-search vs the PDB). Reported per hit: target PDB id, E-value, and alignment TM-score. A TM-score above ~0.5 is the conventional threshold for 'same fold'.

Q: Where is each backbone atom in 3D?
A: The mmCIF table is the protein's shape written out atom by atom. For each backbone N, Cα, C, and carbonyl O, it records an (x, y, z) coordinate triple in Å plus the residue type, chain letter, and residue number.

Q: What are the backbone torsion angles?
A: The φ/ψ torsion pair specifies the backbone conformation at each residue. φ rotates about the N–Cα bond, ψ about the Cα–C bond. Steric clashes forbid most of the (φ, ψ) plane — the allowed regions (α-helix basin, β-sheet basin, left-handed helix) are the Ramachandran-allowed regions.

Q: Which residues are buried vs exposed?
A: Solvent-accessible surface area (SASA) is the area in Å² traced out by the centre of a 1.4 Å probe sphere (a water molecule) rolled over the protein's van der Waals surface (Shrake–Rupley / Lee–Richards construction). Buried residues have near-zero SASA; fully exposed residues can exceed 200 Å². The total SASA scales roughly with the number of surface residues.

Q: How confident is the AlphaFold model at each residue?
A: pLDDT is the predicted lDDT-Cα score: AlphaFold's confidence that the local environment of each residue (all inter-atomic distances within 15 Å) is correctly placed. It is a per-residue number between 0 and 100, with higher meaning more reliable.

Q: What does the local fold look like, residue by residue?
A: 3Di is Foldseek's structural alphabet. Each residue is assigned one of twenty discrete states based on how its Cα sits relative to its spatial (not sequential) neighbors. Aligning 3Di strings finds structural homologs roughly as well as full 3D superposition, but orders of magnitude faster.

Q: How big and how compact is the whole molecule?
A: Radius of gyration (Rg) is the root-mean-square distance of Cα atoms from their centroid — a single number for overall size and compactness. A globular domain of N residues has Rg ≈ 2.2·N^0.38 Å; an extended or disordered chain has a much larger Rg. The Cα contact count is the number of residue pairs whose Cα atoms are within 8 Å and are more than four positions apart in sequence — a standard proxy for tertiary packing density. The bounding box is the smallest axis-aligned box enclosing all Cα atoms.

Q: Which residues are in helices, strands, or loops?
A: DSSP 8-state secondary structure assigns each residue one of H (α-helix), G (3₁₀-helix), I (π-helix), E (extended β-strand), B (isolated β-bridge), T (hydrogen-bonded turn), S (bend), or '-' (coil). The assignment is computed from backbone hydrogen-bond geometry via the Kabsch–Sander algorithm.

Q: How mobile is each atom in the crystal?
A: Crystallographic B-factors measure how much each atom's electron density is smeared out, in Å². They rise in mobile loops and surface residues and fall in the buried interior. In AlphaFold models this column is repurposed to hold pLDDT instead.

Q: What if only a Cα trace is available?
A: P-SEA three-state annotation labels each residue as helix, strand, or coil based purely on the geometry of the Cα trace. It serves as a fallback when the full backbone (and thus DSSP) is unavailable.

Q: What family and function is it annotated with?
A: Database cross-references. InterPro integrates a dozen domain/family signature databases into unified entries with residue-range hits. GO terms attach function/process/location labels with evidence codes. CATH codes position the fold in a four-level structural taxonomy. Organism is the NCBI-taxonomy species name.

Q: Are the domains correctly placed relative to each other?
A: Predicted Aligned Error (PAE) is an AlphaFold confidence matrix: entry (i, j) is the expected error in the position of residue j, in ångströms, when the prediction is superimposed on the true structure at residue i. Low PAE within a block of residues means that block is internally rigid and well-predicted; high PAE between two blocks means their relative placement is uncertain even if each block individually is confident.

Q: What do the diagnostic plots show?
A: Three diagnostic plots accompany the record. The Cα contact map visualizes the tertiary structure as a 2D adjacency matrix (8 Å cutoff, sequence-local contacts suppressed). The Ramachandran plot shows the distribution of backbone (φ, ψ) torsions, with points in the α and β basins reflecting secondary structure content. The PAE plot shows AlphaFold's inter-residue confidence as a color matrix.

Q: What is the amino-acid chain?
A: Primary structure: the covalent order of the twenty standard amino acids along the backbone. Two proteins with the same sequence will (almost always) fold to the same structure; two with 30% identity often share a fold but not the details.

Q: What do the rendered images show?
A: The six renders are orthographic views along the three Cartesian axes in both directions. Representation (cartoon, sticks, or surface) and color scheme (sequence-rainbow or by-chain) vary across proteins so the training set covers all the common visualization conventions.